Protein AF-A0A9X3N711-F1 (afdb_monomer_lite)

Structure (mmCIF, N/CA/C/O backbone):
data_AF-A0A9X3N711-F1
#
_entry.id   AF-A0A9X3N711-F1
#
loop_
_atom_site.group_PDB
_atom_site.id
_atom_site.type_symbol
_atom_site.label_atom_id
_atom_site.label_alt_id
_atom_site.label_comp_id
_atom_site.label_asym_id
_atom_site.label_entity_id
_atom_site.label_seq_id
_atom_site.pdbx_PDB_ins_code
_atom_site.Cartn_x
_atom_site.Cartn_y
_atom_site.Cartn_z
_atom_site.occupancy
_atom_site.B_iso_or_equiv
_atom_site.auth_seq_id
_atom_site.auth_comp_id
_atom_site.auth_asym_id
_atom_site.auth_atom_id
_atom_site.pdbx_PDB_model_num
ATOM 1 N N . MET A 1 1 ? -7.441 -12.686 6.947 1.00 92.38 1 MET A N 1
ATOM 2 C CA . MET A 1 1 ? -8.007 -13.243 5.695 1.00 92.38 1 MET A CA 1
ATOM 3 C C . MET A 1 1 ? -6.901 -13.615 4.708 1.00 92.38 1 MET A C 1
ATOM 5 O O . MET A 1 1 ? -5.794 -13.112 4.848 1.00 92.38 1 MET A O 1
ATOM 9 N N . ILE A 1 2 ? -7.185 -14.469 3.720 1.00 93.94 2 ILE A N 1
ATOM 10 C CA . ILE A 1 2 ? -6.231 -14.836 2.657 1.00 93.94 2 ILE A CA 1
ATOM 11 C C . ILE A 1 2 ? -6.663 -14.164 1.357 1.00 93.94 2 ILE A C 1
ATOM 13 O O . ILE A 1 2 ? -7.852 -14.169 1.038 1.00 93.94 2 ILE A O 1
ATOM 17 N N . VAL A 1 3 ? -5.712 -13.581 0.632 1.00 95.94 3 VAL A N 1
ATOM 18 C CA . VAL A 1 3 ? -5.940 -12.952 -0.675 1.00 95.94 3 VAL A CA 1
ATOM 19 C C . VAL A 1 3 ? -5.048 -13.633 -1.703 1.00 95.94 3 VAL A C 1
ATOM 21 O O . VAL A 1 3 ? -3.829 -13.669 -1.537 1.00 95.94 3 VAL A O 1
ATOM 24 N N . GLU A 1 4 ? -5.663 -14.171 -2.753 1.00 97.31 4 GLU A N 1
ATOM 25 C CA . GLU A 1 4 ? -4.949 -14.802 -3.861 1.00 97.31 4 GLU A CA 1
ATOM 26 C C . GLU A 1 4 ? -4.305 -13.722 -4.743 1.00 97.31 4 GLU A C 1
ATOM 28 O O . GLU A 1 4 ? -4.931 -12.717 -5.110 1.00 97.31 4 GLU A O 1
ATOM 33 N N . VAL A 1 5 ? -3.027 -13.916 -5.061 1.00 97.94 5 VAL A N 1
ATOM 34 C CA . VAL A 1 5 ? -2.238 -12.994 -5.876 1.00 97.94 5 VAL A CA 1
ATOM 35 C C . VAL A 1 5 ? -1.328 -13.735 -6.845 1.00 97.94 5 VAL A C 1
ATOM 37 O O . VAL A 1 5 ? -0.898 -14.858 -6.598 1.00 97.94 5 VAL A O 1
ATOM 40 N N . GLU A 1 6 ? -0.939 -13.048 -7.910 1.00 97.44 6 GLU A N 1
ATOM 41 C CA . GLU A 1 6 ? 0.163 -13.454 -8.778 1.00 97.44 6 GLU A CA 1
ATOM 42 C C . GLU A 1 6 ? 1.300 -12.437 -8.710 1.00 97.44 6 GLU A C 1
ATOM 44 O O . GLU A 1 6 ? 1.067 -11.229 -8.573 1.00 97.44 6 GLU A O 1
ATOM 49 N N . ARG A 1 7 ? 2.545 -12.916 -8.815 1.00 96.19 7 ARG A N 1
ATOM 50 C CA . ARG A 1 7 ? 3.700 -12.028 -8.981 1.00 96.19 7 ARG A CA 1
ATOM 51 C C . ARG A 1 7 ? 3.707 -11.468 -10.395 1.00 96.19 7 ARG A C 1
ATOM 53 O O . ARG A 1 7 ? 3.623 -12.223 -11.356 1.00 96.19 7 ARG A O 1
ATOM 60 N N . GLN A 1 8 ? 3.831 -10.154 -10.504 1.00 94.75 8 GLN A N 1
ATOM 61 C CA . GLN A 1 8 ? 3.842 -9.451 -11.780 1.00 94.75 8 GLN A CA 1
ATOM 62 C C . GLN A 1 8 ? 4.959 -8.414 -11.811 1.00 94.75 8 GLN A C 1
ATOM 64 O O . GLN A 1 8 ? 5.230 -7.752 -10.806 1.00 94.75 8 GLN A O 1
ATOM 69 N N . GLU A 1 9 ? 5.559 -8.263 -12.989 1.00 94.19 9 GLU A N 1
ATOM 70 C CA . GLU A 1 9 ? 6.510 -7.210 -13.338 1.00 94.19 9 GLU A CA 1
ATOM 71 C C . GLU A 1 9 ? 6.126 -6.680 -14.718 1.00 94.19 9 GLU A C 1
ATOM 73 O O . GLU A 1 9 ? 6.116 -7.429 -15.695 1.00 94.19 9 GLU A O 1
ATOM 78 N N . GLN A 1 10 ? 5.774 -5.399 -14.806 1.00 92.00 10 GLN A N 1
ATOM 79 C CA . GLN A 1 10 ? 5.306 -4.815 -16.059 1.00 92.00 10 GLN A CA 1
ATOM 80 C C . GLN A 1 10 ? 5.750 -3.367 -16.216 1.00 92.00 10 GLN A C 1
ATOM 82 O O . GLN A 1 10 ? 5.866 -2.619 -15.243 1.00 92.00 10 GLN A O 1
ATOM 87 N N . TYR A 1 11 ? 5.922 -2.966 -17.470 1.00 88.69 11 TYR A N 1
ATOM 88 C CA . TYR A 1 11 ? 5.987 -1.563 -17.838 1.00 88.69 11 TYR A CA 1
ATOM 89 C C . TYR A 1 11 ? 4.576 -1.003 -18.000 1.00 88.69 11 TYR A C 1
ATOM 91 O O . TYR A 1 11 ? 3.698 -1.622 -18.602 1.00 88.69 11 TYR A O 1
ATOM 99 N N . TRP A 1 12 ? 4.366 0.177 -17.438 1.00 80.88 12 TRP A N 1
ATOM 100 C CA . TRP A 1 12 ? 3.172 0.983 -17.583 1.00 80.88 12 TRP A CA 1
ATOM 101 C C . TRP A 1 12 ? 3.562 2.326 -18.195 1.00 80.88 12 TRP A C 1
ATOM 103 O O . TRP A 1 12 ? 4.536 2.949 -17.775 1.00 80.88 12 TRP A O 1
ATOM 113 N N . TYR A 1 13 ? 2.789 2.757 -19.185 1.00 81.19 13 TYR A N 1
ATOM 114 C CA . TYR A 1 13 ? 3.038 3.972 -19.952 1.00 81.19 13 TYR A CA 1
ATOM 115 C C . TYR A 1 13 ? 1.941 4.990 -19.620 1.00 81.19 13 TYR A C 1
ATOM 117 O O . TYR A 1 13 ? 0.844 4.881 -20.173 1.00 81.19 13 TYR A O 1
ATOM 125 N N . PRO A 1 14 ? 2.172 5.909 -18.663 1.00 75.94 14 PRO A N 1
ATOM 126 C CA . PRO A 1 14 ? 1.235 6.987 -18.375 1.00 75.94 14 PRO A CA 1
ATOM 127 C C . PRO A 1 14 ? 0.960 7.879 -19.591 1.00 75.94 14 PRO A C 1
ATOM 129 O O . PRO A 1 14 ? 1.769 7.986 -20.512 1.00 75.94 14 PRO A O 1
ATOM 132 N N . ASP A 1 15 ? -0.171 8.586 -19.543 1.00 78.94 15 ASP A N 1
ATOM 133 C CA . ASP A 1 15 ? -0.621 9.492 -20.611 1.00 78.94 15 ASP A CA 1
ATOM 134 C C . ASP A 1 15 ? 0.348 10.661 -20.877 1.00 78.94 15 ASP A C 1
ATOM 136 O O . ASP A 1 15 ? 0.295 11.287 -21.934 1.00 78.94 15 ASP A O 1
ATOM 140 N N . ASP A 1 16 ? 1.250 10.957 -19.936 1.00 79.50 16 ASP A N 1
ATOM 141 C CA . ASP A 1 16 ? 2.306 11.966 -20.081 1.00 79.50 16 ASP A CA 1
ATOM 142 C C . ASP A 1 16 ? 3.506 11.487 -20.923 1.00 79.50 16 ASP A C 1
ATOM 144 O O . ASP A 1 16 ? 4.455 12.246 -21.137 1.00 79.50 16 ASP A O 1
ATOM 148 N N . GLY A 1 17 ? 3.462 10.248 -21.424 1.00 74.69 17 GLY A N 1
ATOM 149 C CA . GLY A 1 17 ? 4.526 9.636 -22.218 1.00 74.69 17 GLY A CA 1
ATOM 150 C C . GLY A 1 17 ? 5.697 9.114 -21.386 1.00 74.69 17 GLY A C 1
ATOM 151 O O . GLY A 1 17 ? 6.728 8.752 -21.956 1.00 74.69 17 GLY A O 1
ATOM 152 N N . GLY A 1 18 ? 5.565 9.081 -20.057 1.00 76.94 18 GLY A N 1
ATOM 153 C CA . GLY A 1 18 ? 6.527 8.440 -19.175 1.00 76.94 18 GLY A CA 1
ATOM 154 C C . GLY A 1 18 ? 6.568 6.920 -19.346 1.00 76.94 18 GLY A C 1
ATOM 155 O O . GLY A 1 18 ? 5.697 6.299 -19.952 1.00 76.94 18 GLY A O 1
ATOM 156 N N . GLU A 1 19 ? 7.592 6.308 -18.762 1.00 81.94 19 GLU A N 1
ATOM 157 C CA . GLU A 1 19 ? 7.682 4.863 -18.586 1.00 81.94 19 GLU A CA 1
ATOM 158 C C . GLU A 1 19 ? 7.850 4.581 -17.098 1.00 81.94 19 GLU A C 1
ATOM 160 O O . GLU A 1 19 ? 8.670 5.197 -16.410 1.00 81.94 19 GLU A O 1
ATOM 165 N N . VAL A 1 20 ? 7.020 3.679 -16.592 1.00 87.62 20 VAL A N 1
ATOM 166 C CA . VAL A 1 20 ? 7.000 3.299 -15.190 1.00 87.62 20 VAL A CA 1
ATOM 167 C C . VAL A 1 20 ? 7.058 1.789 -15.112 1.00 87.62 20 VAL A C 1
ATOM 169 O O . VAL A 1 20 ? 6.179 1.093 -15.608 1.00 87.62 20 VAL A O 1
ATOM 172 N N . TRP A 1 21 ? 8.068 1.271 -14.435 1.00 93.81 21 TRP A N 1
ATOM 173 C CA . TRP A 1 21 ? 8.134 -0.135 -14.094 1.00 93.81 21 TRP A CA 1
ATOM 174 C C . TRP A 1 21 ? 7.430 -0.378 -12.757 1.00 93.81 21 TRP A C 1
ATOM 176 O O . TRP A 1 21 ? 7.683 0.308 -11.761 1.00 93.81 21 TRP A O 1
ATOM 186 N N . VAL A 1 22 ? 6.523 -1.350 -12.735 1.00 94.62 22 VAL A N 1
ATOM 187 C CA . VAL A 1 22 ? 5.759 -1.737 -11.548 1.00 94.62 22 VAL A CA 1
ATOM 188 C C . VAL A 1 22 ? 5.963 -3.220 -11.292 1.00 94.62 22 VAL A C 1
ATOM 190 O O . VAL A 1 22 ? 5.768 -4.033 -12.196 1.00 94.62 22 VAL A O 1
ATOM 193 N N . ALA A 1 23 ? 6.291 -3.571 -10.049 1.00 96.94 23 ALA A N 1
ATOM 194 C CA . ALA A 1 23 ? 6.514 -4.954 -9.646 1.00 96.94 23 ALA A CA 1
ATOM 195 C C . ALA A 1 23 ? 5.925 -5.282 -8.280 1.00 96.94 23 ALA A C 1
ATOM 197 O O . ALA A 1 23 ? 5.822 -4.423 -7.406 1.00 96.94 23 ALA A O 1
ATOM 198 N N . GLY A 1 24 ? 5.546 -6.539 -8.080 1.00 97.56 24 GLY A N 1
ATOM 199 C CA . GLY A 1 24 ? 5.005 -7.034 -6.819 1.00 97.56 24 GLY A CA 1
ATOM 200 C C . GLY A 1 24 ? 3.857 -7.988 -7.071 1.00 97.56 24 GLY A C 1
ATOM 201 O O . GLY A 1 24 ? 4.006 -8.936 -7.837 1.00 97.56 24 GLY A O 1
ATOM 202 N N . PHE A 1 25 ? 2.720 -7.735 -6.430 1.00 97.81 25 PHE A N 1
ATOM 203 C CA . PHE A 1 25 ? 1.567 -8.624 -6.461 1.00 97.81 25 PHE A CA 1
ATOM 204 C C . PHE A 1 25 ? 0.359 -7.992 -7.160 1.00 97.81 25 PHE A C 1
ATOM 206 O O . PHE A 1 25 ? 0.005 -6.833 -6.924 1.00 97.81 25 PHE A O 1
ATOM 213 N N . GLN A 1 26 ? -0.301 -8.774 -8.006 1.00 96.56 26 GLN A N 1
ATOM 214 C CA . GLN A 1 26 ? -1.585 -8.450 -8.618 1.00 96.56 26 GLN A CA 1
ATOM 215 C C . GLN A 1 26 ? -2.654 -9.368 -8.021 1.00 96.56 26 GLN A C 1
ATOM 217 O O . GLN A 1 26 ? -2.468 -10.579 -7.981 1.00 96.56 26 GLN A O 1
ATOM 222 N N . LEU A 1 27 ? -3.764 -8.793 -7.546 1.00 97.38 27 LEU A N 1
ATOM 223 C CA . LEU A 1 27 ? -4.877 -9.568 -6.992 1.00 97.38 27 LEU A CA 1
ATOM 224 C C . LEU A 1 27 ? -5.571 -10.348 -8.110 1.00 97.38 27 LEU A C 1
ATOM 226 O O . LEU A 1 27 ? -5.817 -9.787 -9.187 1.00 97.38 27 LEU A O 1
ATOM 230 N N . VAL A 1 28 ? -5.904 -11.605 -7.816 1.00 97.06 28 VAL A N 1
ATOM 231 C CA . VAL A 1 28 ? -6.631 -12.514 -8.708 1.00 97.06 28 VAL A CA 1
ATOM 232 C C . VAL A 1 28 ? -7.874 -13.084 -8.033 1.00 97.06 28 VAL A C 1
ATOM 234 O O . VAL A 1 28 ? -7.947 -13.167 -6.807 1.00 97.06 28 VAL A O 1
ATOM 237 N N . ASP A 1 29 ? -8.861 -13.473 -8.834 1.00 94.44 29 ASP A N 1
ATOM 238 C CA . ASP A 1 29 ? -9.973 -14.299 -8.366 1.00 94.44 29 ASP A CA 1
ATOM 239 C C . ASP A 1 29 ? -9.601 -15.795 -8.306 1.00 94.44 29 ASP A C 1
ATOM 241 O O . ASP A 1 29 ? -8.465 -16.199 -8.567 1.00 94.44 29 ASP A O 1
ATOM 245 N N . ALA A 1 30 ? -10.575 -16.634 -7.939 1.00 89.88 30 ALA A N 1
ATOM 246 C CA . ALA A 1 30 ? -10.391 -18.079 -7.798 1.00 89.88 30 ALA A CA 1
ATOM 247 C C . ALA A 1 30 ? -9.941 -18.769 -9.101 1.00 89.88 30 ALA A C 1
ATOM 249 O O . ALA A 1 30 ? -9.254 -19.794 -9.055 1.00 89.88 30 ALA A O 1
ATOM 250 N N . ASP A 1 31 ? -10.258 -18.192 -10.260 1.00 92.75 31 ASP A N 1
ATOM 251 C CA . ASP A 1 31 ? -9.874 -18.719 -11.569 1.00 92.75 31 ASP A CA 1
ATOM 252 C C . ASP A 1 31 ? -8.513 -18.178 -12.039 1.00 92.75 31 ASP A C 1
ATOM 254 O O . ASP A 1 31 ? -7.980 -18.642 -13.046 1.00 92.75 31 ASP A O 1
ATOM 258 N N . GLY A 1 32 ? -7.900 -17.265 -11.275 1.00 92.88 32 GLY A N 1
ATOM 259 C CA . GLY A 1 32 ? -6.601 -16.662 -11.587 1.00 92.88 32 GLY A CA 1
ATOM 260 C C . GLY A 1 32 ? -6.725 -15.405 -12.443 1.00 92.88 32 GLY A C 1
ATOM 261 O O . GLY A 1 32 ? -5.731 -14.874 -12.931 1.00 92.88 32 GLY A O 1
ATOM 262 N N . ARG A 1 33 ? -7.940 -14.894 -12.647 1.00 95.25 33 ARG A N 1
ATOM 263 C CA . ARG A 1 33 ? -8.151 -13.685 -13.439 1.00 95.25 33 ARG A CA 1
ATOM 264 C C . ARG A 1 33 ? -7.833 -12.454 -12.600 1.00 95.25 33 ARG A C 1
ATOM 266 O O . ARG A 1 33 ? -8.268 -12.340 -11.456 1.00 95.25 33 ARG A O 1
ATOM 273 N N . PHE A 1 34 ? -7.127 -11.491 -13.193 1.00 94.94 34 PHE A N 1
ATOM 274 C CA . PHE A 1 34 ? -6.807 -10.230 -12.527 1.00 94.94 34 PHE A CA 1
ATOM 275 C C . PHE A 1 34 ? -8.058 -9.443 -12.137 1.00 94.94 34 PHE A C 1
ATOM 277 O O . PHE A 1 34 ? -8.948 -9.208 -12.957 1.00 94.94 34 PHE A O 1
ATOM 284 N N . LEU A 1 35 ? -8.058 -8.975 -10.890 1.00 96.12 35 LEU A N 1
ATOM 285 C CA . LEU A 1 35 ? -9.068 -8.079 -10.349 1.00 96.12 35 LEU A CA 1
ATOM 286 C C . LEU A 1 35 ? -8.632 -6.621 -10.516 1.00 96.12 35 LEU A C 1
ATOM 288 O O . LEU A 1 35 ? -7.561 -6.205 -10.052 1.00 96.12 35 LEU A O 1
ATOM 292 N N . SER A 1 36 ? -9.479 -5.821 -11.159 1.00 94.06 36 SER A N 1
ATOM 293 C CA . SER A 1 36 ? -9.342 -4.367 -11.153 1.00 94.06 36 SER A CA 1
ATOM 294 C C . SER A 1 36 ? -9.776 -3.780 -9.805 1.00 94.06 36 SER A C 1
ATOM 296 O O . SER A 1 36 ? -10.432 -4.431 -8.993 1.00 94.06 36 SER A O 1
ATOM 298 N N . ARG A 1 37 ? -9.447 -2.504 -9.558 1.00 92.81 37 ARG A N 1
ATOM 299 C CA . ARG A 1 37 ? -9.826 -1.818 -8.308 1.00 92.81 37 ARG A CA 1
ATOM 300 C C . ARG A 1 37 ? -11.341 -1.768 -8.079 1.00 92.81 37 ARG A C 1
ATOM 302 O O . ARG A 1 37 ? -11.757 -1.755 -6.929 1.00 92.81 37 ARG A O 1
ATOM 309 N N . GLY A 1 38 ? -12.137 -1.723 -9.150 1.00 92.81 38 GLY A N 1
ATOM 310 C CA . GLY A 1 38 ? -13.602 -1.681 -9.075 1.00 92.81 38 GLY A CA 1
ATOM 311 C C . GLY A 1 38 ? -14.256 -3.044 -8.843 1.00 92.81 38 GLY A C 1
ATOM 312 O O . GLY A 1 38 ? -15.450 -3.100 -8.579 1.00 92.81 38 GLY A O 1
ATOM 313 N N . GLU A 1 39 ? -13.487 -4.129 -8.936 1.00 96.06 39 GLU A N 1
ATOM 314 C CA . GLU A 1 39 ? -13.960 -5.503 -8.730 1.00 96.06 39 GLU A CA 1
ATOM 315 C C . GLU A 1 39 ? -13.554 -6.064 -7.364 1.00 96.06 39 GLU A C 1
ATOM 317 O O . GLU A 1 39 ? -13.869 -7.210 -7.047 1.00 96.06 39 GLU A O 1
ATOM 322 N N . LEU A 1 40 ? -12.823 -5.285 -6.562 1.00 95.81 40 LEU A N 1
ATOM 323 C CA . LEU A 1 40 ? -12.405 -5.725 -5.240 1.00 95.81 40 LEU A CA 1
ATOM 324 C C . LEU A 1 40 ? -13.630 -5.902 -4.334 1.00 95.81 40 LEU A C 1
ATOM 326 O O . LEU A 1 40 ? -14.509 -5.037 -4.328 1.00 95.81 40 LEU A O 1
ATOM 330 N N . PRO A 1 41 ? -13.688 -6.993 -3.552 1.00 93.75 41 PRO A N 1
ATOM 331 C CA . PRO A 1 41 ? -14.766 -7.194 -2.600 1.00 93.75 41 PRO A CA 1
ATOM 332 C C . PRO A 1 41 ? -14.730 -6.129 -1.501 1.00 93.75 41 PRO A C 1
ATOM 334 O O . PRO A 1 41 ? -13.682 -5.555 -1.184 1.00 93.75 41 PRO A O 1
ATOM 337 N N . ASP A 1 42 ? -15.881 -5.926 -0.863 1.00 92.88 42 ASP A N 1
ATOM 338 C CA . ASP A 1 42 ? -15.993 -5.060 0.304 1.00 92.88 42 ASP A CA 1
ATOM 339 C C . ASP A 1 42 ? -14.959 -5.427 1.371 1.00 92.88 42 ASP A C 1
ATOM 341 O O . ASP A 1 42 ? -14.756 -6.590 1.719 1.00 92.88 42 ASP A O 1
ATOM 345 N N . GLY A 1 43 ? -14.324 -4.402 1.934 1.00 95.69 43 GLY A N 1
ATOM 346 C CA . GLY A 1 43 ? -13.274 -4.584 2.928 1.00 95.69 43 GLY A CA 1
ATOM 347 C C . GLY A 1 43 ? -11.872 -4.750 2.351 1.00 95.69 43 GLY A C 1
ATOM 348 O O . GLY A 1 43 ? -10.943 -4.843 3.147 1.00 95.69 43 GLY A O 1
ATOM 349 N N . LEU A 1 44 ? -11.704 -4.725 1.023 1.00 97.44 44 LEU A N 1
ATOM 350 C CA . LEU A 1 44 ? -10.413 -4.565 0.355 1.00 97.44 44 LEU A CA 1
ATOM 351 C C . LEU A 1 44 ? -10.372 -3.264 -0.448 1.00 97.44 44 LEU A C 1
ATOM 353 O O . LEU A 1 44 ? -11.327 -2.900 -1.132 1.00 97.44 44 LEU A O 1
ATOM 357 N N . LYS A 1 45 ? -9.237 -2.567 -0.403 1.00 97.88 45 LYS A N 1
ATOM 358 C CA . LYS A 1 45 ? -8.953 -1.426 -1.283 1.00 97.88 45 LYS A CA 1
ATOM 359 C C . LYS A 1 45 ? -7.492 -1.453 -1.714 1.00 97.88 45 LYS A C 1
ATOM 361 O O . LYS A 1 45 ? -6.617 -1.802 -0.931 1.00 97.88 45 LYS A O 1
ATOM 366 N N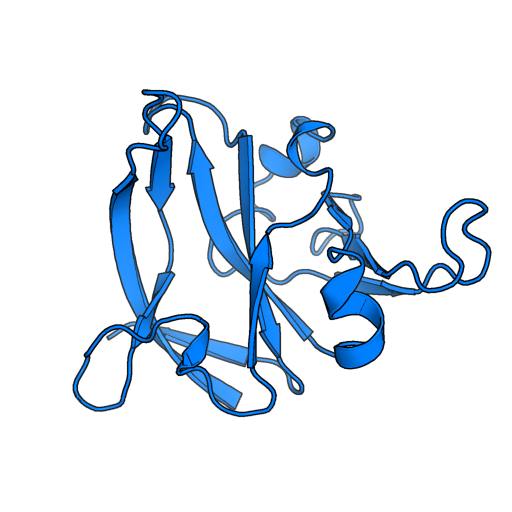 . VAL A 1 46 ? -7.214 -1.042 -2.948 1.00 97.75 46 VAL A N 1
ATOM 367 C CA . VAL A 1 46 ? -5.843 -0.878 -3.454 1.00 97.75 46 VAL A CA 1
ATOM 368 C C . VAL A 1 46 ? -5.621 0.573 -3.841 1.00 97.75 46 VAL A C 1
ATOM 370 O O . VAL A 1 46 ? -6.347 1.124 -4.672 1.00 97.75 46 VAL A O 1
ATOM 373 N N . THR A 1 47 ? -4.594 1.186 -3.263 1.00 97.94 47 THR A N 1
ATOM 374 C CA . THR A 1 47 ? -4.231 2.577 -3.544 1.00 97.94 47 THR A CA 1
ATOM 375 C C . THR A 1 47 ? -2.726 2.805 -3.401 1.00 97.94 47 THR A C 1
ATOM 377 O O . THR A 1 47 ? -1.985 1.890 -3.060 1.00 97.94 47 THR A O 1
ATOM 380 N N . HIS A 1 48 ? -2.251 4.000 -3.732 1.00 97.81 48 HIS A N 1
ATOM 381 C CA . HIS A 1 48 ? -0.862 4.408 -3.529 1.00 97.81 48 HIS A CA 1
ATOM 382 C C . HIS A 1 48 ? -0.654 4.959 -2.112 1.00 97.81 48 HIS A C 1
ATOM 384 O O . HIS A 1 48 ? -1.617 5.363 -1.464 1.00 97.81 48 HIS A O 1
ATOM 390 N N . VAL A 1 49 ? 0.595 5.011 -1.647 1.00 98.56 49 VAL A N 1
ATOM 391 C CA . VAL A 1 49 ? 0.943 5.766 -0.431 1.00 98.56 49 VAL A CA 1
ATOM 392 C C . VAL A 1 49 ? 1.229 7.218 -0.819 1.00 98.56 49 VAL A C 1
ATOM 394 O O . VAL A 1 49 ? 2.179 7.502 -1.555 1.00 98.56 49 VAL A O 1
ATOM 397 N N . ALA A 1 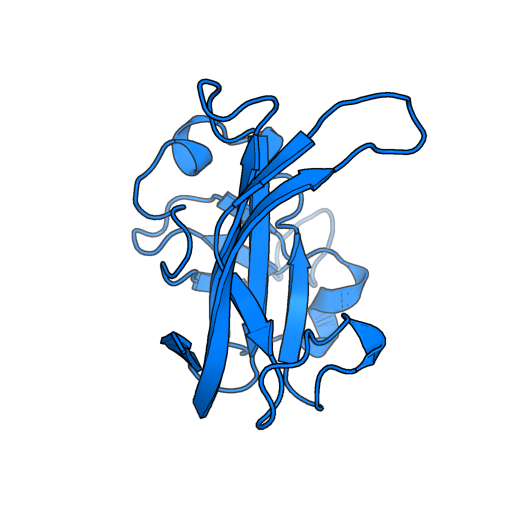50 ? 0.393 8.143 -0.349 1.00 98.19 50 ALA A N 1
ATOM 398 C CA . ALA A 1 50 ? 0.517 9.564 -0.643 1.00 98.19 50 ALA A CA 1
ATOM 399 C C . ALA A 1 50 ? 1.792 10.137 -0.008 1.00 98.19 50 ALA A C 1
ATOM 401 O O . ALA A 1 50 ? 2.111 9.865 1.150 1.00 98.19 50 ALA A O 1
ATOM 402 N N . GLY A 1 51 ? 2.533 10.935 -0.778 1.00 97.06 51 GLY A N 1
ATOM 403 C CA . GLY A 1 51 ? 3.761 11.585 -0.316 1.00 97.06 51 GLY A CA 1
ATOM 404 C C . GLY A 1 51 ? 4.991 10.676 -0.193 1.00 97.06 51 GLY A C 1
ATOM 405 O O . GLY A 1 51 ? 6.056 11.188 0.143 1.00 97.06 51 GLY A O 1
ATOM 406 N N . ALA A 1 52 ? 4.897 9.379 -0.517 1.00 97.94 52 ALA A N 1
ATOM 407 C CA . ALA A 1 52 ? 6.022 8.444 -0.386 1.00 97.94 52 ALA A CA 1
ATOM 408 C C . ALA A 1 52 ? 7.265 8.851 -1.187 1.00 97.94 52 ALA A C 1
ATOM 410 O O . ALA A 1 52 ? 8.387 8.677 -0.724 1.00 97.94 52 ALA A O 1
ATOM 411 N N . PHE A 1 53 ? 7.079 9.480 -2.350 1.00 96.38 53 PHE A N 1
ATOM 412 C CA . PHE A 1 53 ? 8.174 10.019 -3.162 1.00 96.38 53 PHE A CA 1
ATOM 413 C C . PHE A 1 53 ? 9.055 11.038 -2.407 1.00 96.38 53 PHE A C 1
ATOM 415 O O . PHE A 1 53 ? 10.234 11.181 -2.714 1.00 96.38 53 PHE A O 1
ATOM 422 N N . HIS A 1 54 ? 8.518 11.725 -1.392 1.00 97.06 54 HIS A N 1
ATOM 423 C CA . HIS A 1 54 ? 9.277 12.653 -0.544 1.00 97.06 54 HIS A CA 1
ATOM 424 C C . HIS A 1 54 ? 10.064 11.951 0.577 1.00 97.06 54 HIS A C 1
ATOM 426 O O . HIS A 1 54 ? 10.694 12.626 1.390 1.00 97.06 54 HIS A O 1
ATOM 432 N N . ARG A 1 55 ? 10.014 10.614 0.646 1.00 97.69 55 ARG A N 1
ATOM 433 C CA . ARG A 1 55 ? 10.678 9.767 1.648 1.00 97.69 55 ARG A CA 1
ATOM 434 C C . ARG A 1 55 ? 11.572 8.712 0.970 1.00 97.69 55 ARG A C 1
ATOM 436 O O . ARG A 1 55 ? 11.328 7.514 1.134 1.00 97.69 55 ARG A O 1
ATOM 443 N N . PRO A 1 56 ? 12.591 9.117 0.188 1.00 97.44 56 PRO A N 1
ATOM 444 C CA . PRO A 1 56 ? 13.414 8.180 -0.577 1.00 97.44 56 PRO A CA 1
ATOM 445 C C . PRO A 1 56 ? 14.156 7.164 0.306 1.00 97.44 56 PRO A C 1
ATOM 447 O O . PRO A 1 56 ? 14.314 6.018 -0.102 1.00 97.44 56 PRO A O 1
ATOM 450 N N . GLU A 1 57 ? 14.553 7.528 1.528 1.00 97.94 57 GLU A N 1
ATOM 451 C CA . GLU A 1 57 ? 15.205 6.610 2.470 1.00 97.94 57 GLU A CA 1
ATOM 452 C C . GLU A 1 57 ? 14.243 5.520 2.965 1.00 97.94 57 GLU A C 1
ATOM 454 O O . GLU A 1 57 ? 14.611 4.348 3.015 1.00 97.94 57 GLU A O 1
ATOM 459 N N . ALA A 1 58 ? 12.990 5.882 3.265 1.00 98.44 58 ALA A N 1
ATOM 460 C CA . ALA A 1 58 ? 11.956 4.914 3.632 1.00 98.44 58 ALA A CA 1
ATOM 461 C C . ALA A 1 58 ? 11.621 3.998 2.445 1.00 98.44 58 ALA A C 1
ATOM 463 O O . ALA A 1 58 ? 11.520 2.784 2.603 1.00 98.44 58 ALA A O 1
ATOM 464 N N . LEU A 1 59 ? 11.522 4.560 1.235 1.00 98.38 59 LEU A N 1
ATOM 465 C CA . LEU A 1 59 ? 11.317 3.790 0.007 1.00 98.38 59 LEU A CA 1
ATOM 466 C C . LEU A 1 59 ? 12.483 2.853 -0.319 1.00 98.38 59 LEU A C 1
ATOM 468 O O . LEU A 1 59 ? 12.251 1.821 -0.941 1.00 98.38 59 LEU A O 1
ATOM 472 N N . ALA A 1 60 ? 13.714 3.178 0.074 1.00 97.94 60 ALA A N 1
ATOM 473 C CA . ALA A 1 60 ? 14.879 2.321 -0.136 1.00 97.94 60 ALA A CA 1
ATOM 474 C C . ALA A 1 60 ? 14.948 1.135 0.843 1.00 97.94 60 ALA A C 1
ATOM 476 O O . ALA A 1 60 ? 15.655 0.169 0.568 1.00 97.94 60 ALA A O 1
ATOM 477 N N . SER A 1 61 ? 14.214 1.183 1.959 1.00 98.50 61 SER A N 1
ATOM 478 C CA . SER A 1 61 ? 14.197 0.119 2.969 1.00 98.50 61 SER A CA 1
ATOM 479 C C . SER A 1 61 ? 13.614 -1.187 2.426 1.00 98.50 61 SER A C 1
ATOM 481 O O . SER A 1 61 ? 12.617 -1.183 1.704 1.00 98.50 61 SER A O 1
ATOM 483 N N . ASP A 1 62 ? 14.160 -2.332 2.834 1.00 98.31 62 ASP A N 1
ATOM 484 C CA . ASP A 1 62 ? 13.569 -3.643 2.528 1.00 98.31 62 ASP A CA 1
ATOM 485 C C . ASP A 1 62 ? 12.176 -3.815 3.150 1.00 98.31 62 ASP A C 1
ATOM 487 O O . ASP A 1 62 ? 11.359 -4.567 2.628 1.00 98.31 62 ASP A O 1
ATOM 491 N N . LEU A 1 63 ? 11.850 -3.049 4.198 1.00 98.50 63 LEU A N 1
ATOM 492 C CA . LEU A 1 63 ? 10.506 -3.014 4.786 1.00 98.50 63 LEU A CA 1
ATOM 493 C C . LEU A 1 63 ? 9.459 -2.364 3.865 1.00 98.50 63 LEU A C 1
ATOM 495 O O . LEU A 1 63 ? 8.265 -2.489 4.121 1.00 98.50 63 LEU A O 1
ATOM 499 N N . ALA A 1 64 ? 9.890 -1.685 2.797 1.00 98.44 64 ALA A N 1
ATOM 500 C CA . ALA A 1 64 ? 9.020 -1.164 1.746 1.00 98.44 64 ALA A CA 1
ATOM 501 C C . ALA A 1 64 ? 8.893 -2.122 0.541 1.00 98.44 64 ALA A C 1
ATOM 503 O O . ALA A 1 64 ? 8.337 -1.735 -0.487 1.00 98.44 64 ALA A O 1
ATOM 504 N N . ALA A 1 65 ? 9.419 -3.351 0.624 1.00 98.19 65 ALA A N 1
ATOM 505 C CA . ALA A 1 65 ? 9.295 -4.340 -0.444 1.00 98.19 65 ALA A CA 1
ATOM 506 C C . ALA A 1 65 ? 7.862 -4.914 -0.536 1.00 98.19 65 ALA A C 1
ATOM 508 O O . ALA A 1 65 ? 7.167 -5.011 0.478 1.00 98.19 65 ALA A O 1
ATOM 509 N N . PRO A 1 66 ? 7.401 -5.342 -1.729 1.00 98.38 66 PRO A N 1
ATOM 510 C CA . PRO A 1 66 ? 6.111 -6.014 -1.880 1.00 98.38 66 PRO A CA 1
ATOM 511 C C . PRO A 1 66 ? 5.932 -7.200 -0.922 1.00 98.38 66 PRO A C 1
ATOM 513 O O . PRO A 1 66 ? 6.783 -8.085 -0.840 1.00 98.38 66 PRO A O 1
ATOM 516 N N . GLY A 1 67 ? 4.787 -7.241 -0.241 1.00 97.75 67 GLY A N 1
ATOM 517 C CA . GLY A 1 67 ? 4.422 -8.232 0.772 1.00 97.75 67 GLY A CA 1
ATOM 518 C C . GLY A 1 67 ? 4.741 -7.808 2.207 1.00 97.75 67 GLY A C 1
ATOM 519 O O . GLY A 1 67 ? 4.209 -8.411 3.137 1.00 97.75 67 GLY A O 1
ATOM 520 N N . CYS A 1 68 ? 5.556 -6.770 2.414 1.00 98.19 68 CYS A N 1
ATOM 521 C CA . CYS A 1 68 ? 5.856 -6.266 3.751 1.00 98.19 68 CYS A CA 1
ATOM 522 C C . CYS A 1 68 ? 4.653 -5.541 4.368 1.00 98.19 68 CYS A C 1
ATOM 524 O O . CYS A 1 68 ? 3.943 -4.792 3.693 1.00 98.19 68 CYS A O 1
ATOM 526 N N . ALA A 1 69 ? 4.438 -5.758 5.666 1.00 98.00 69 ALA A N 1
ATOM 527 C CA . ALA A 1 69 ? 3.381 -5.101 6.424 1.00 98.00 69 ALA A CA 1
ATOM 528 C C . ALA A 1 69 ? 3.657 -3.599 6.599 1.00 98.00 69 ALA A C 1
ATOM 530 O O . ALA A 1 69 ? 4.805 -3.174 6.748 1.00 98.00 69 ALA A O 1
ATOM 531 N N . LEU A 1 70 ? 2.581 -2.817 6.626 1.00 98.50 70 LEU A N 1
ATOM 532 C CA . LEU A 1 70 ? 2.587 -1.386 6.912 1.00 98.50 70 LEU A CA 1
ATOM 533 C C . LEU A 1 70 ? 1.719 -1.114 8.141 1.00 98.50 70 LEU A C 1
ATOM 535 O O . LEU A 1 70 ? 0.696 -1.770 8.352 1.00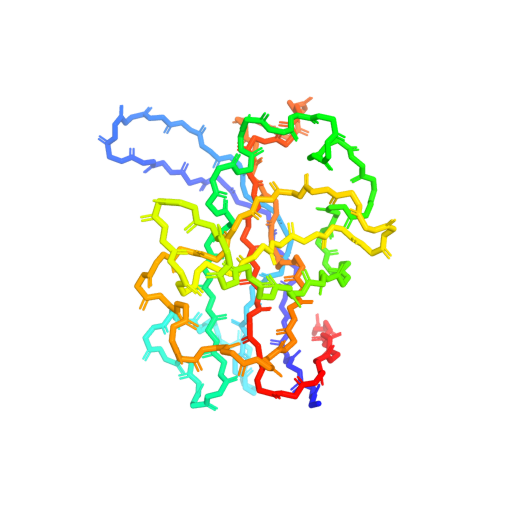 98.50 70 LEU A O 1
ATOM 539 N N . THR A 1 71 ? 2.098 -0.110 8.923 1.00 98.12 71 THR A N 1
ATOM 540 C CA . THR A 1 71 ? 1.313 0.345 10.073 1.00 98.12 71 THR A CA 1
ATOM 541 C C . THR A 1 71 ? 0.505 1.573 9.682 1.00 98.12 71 THR A C 1
ATOM 543 O O . THR A 1 71 ? 1.045 2.511 9.099 1.00 98.12 71 THR A O 1
ATOM 546 N N . LEU A 1 72 ? -0.788 1.577 10.014 1.00 98.12 72 LEU A N 1
ATOM 547 C CA . LEU A 1 72 ? -1.647 2.752 9.882 1.00 98.12 72 LEU A CA 1
ATOM 548 C C . LEU A 1 72 ? -1.815 3.421 11.244 1.00 98.12 72 LEU A C 1
ATOM 550 O O . LEU A 1 72 ? -2.168 2.759 12.222 1.00 98.12 72 LEU A O 1
ATOM 554 N N . ARG A 1 73 ? -1.599 4.734 11.308 1.00 96.62 73 ARG A N 1
ATOM 555 C CA . ARG A 1 73 ? -1.694 5.504 12.553 1.00 96.62 73 ARG A CA 1
ATOM 556 C C . ARG A 1 73 ? -2.476 6.791 12.334 1.00 96.62 73 ARG A C 1
ATOM 558 O O . ARG A 1 73 ? -2.132 7.590 11.473 1.00 96.62 73 ARG A O 1
ATOM 565 N N . ALA A 1 74 ? -3.525 6.994 13.126 1.00 96.25 74 ALA A N 1
ATOM 566 C CA . ALA A 1 74 ? -4.308 8.223 13.080 1.00 96.25 74 ALA A CA 1
ATOM 567 C C . ALA A 1 74 ? -3.534 9.412 13.652 1.00 96.25 74 ALA A C 1
ATOM 569 O O . ALA A 1 74 ? -2.868 9.291 14.682 1.00 96.25 74 ALA A O 1
ATOM 570 N N . GLU A 1 75 ? -3.675 10.565 13.003 1.00 95.88 75 GLU A N 1
ATOM 571 C CA . GLU A 1 75 ? -3.090 11.836 13.427 1.00 95.88 75 GLU A CA 1
ATOM 572 C C . GLU A 1 75 ? -4.185 12.899 13.628 1.00 95.88 75 GLU A C 1
ATOM 574 O O . GLU A 1 75 ? -4.291 13.840 12.842 1.00 95.88 75 GLU A O 1
ATOM 579 N N . PRO A 1 76 ? -5.009 12.786 14.690 1.00 94.94 76 PRO A N 1
ATOM 580 C CA . PRO A 1 76 ? -6.107 13.727 14.944 1.00 94.94 76 PRO A CA 1
ATOM 581 C C . PRO A 1 76 ? -5.645 15.172 15.181 1.00 94.94 76 PRO A C 1
ATOM 583 O O . PRO A 1 76 ? -6.426 16.107 15.024 1.00 94.94 76 PRO A O 1
ATOM 586 N N . GLU A 1 77 ? -4.378 15.360 15.551 1.00 95.31 77 GLU A N 1
ATOM 587 C CA . GLU A 1 77 ? -3.755 16.669 15.771 1.00 95.31 77 GLU A CA 1
ATOM 588 C C . GLU A 1 77 ? -3.073 17.229 14.510 1.00 95.31 77 GLU A C 1
ATOM 590 O O . GLU A 1 77 ? -2.453 18.293 14.567 1.00 95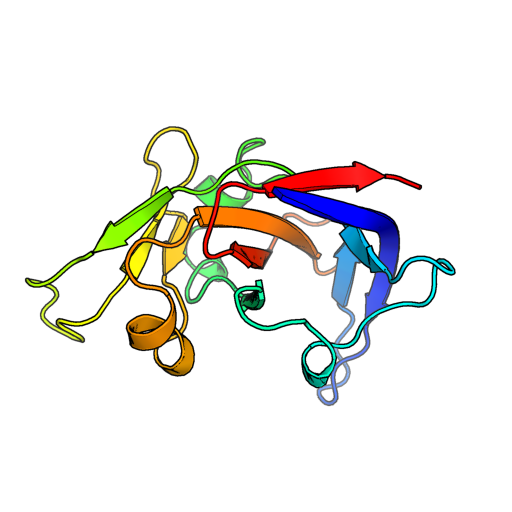.31 77 GLU A O 1
ATOM 595 N N . ASN A 1 78 ? -3.159 16.538 13.366 1.00 92.12 78 ASN A N 1
ATOM 596 C CA . ASN A 1 78 ? -2.539 17.000 12.131 1.00 92.12 78 ASN A CA 1
ATOM 597 C C . ASN A 1 78 ? -3.180 18.333 11.682 1.00 92.12 78 ASN A C 1
ATOM 599 O O . ASN A 1 78 ? -4.388 18.388 11.434 1.00 92.12 78 ASN A O 1
ATOM 603 N N . PRO A 1 79 ? -2.392 19.420 11.545 1.00 91.44 79 PRO A N 1
ATOM 604 C CA . PRO A 1 79 ? -2.924 20.760 11.294 1.00 91.44 79 PRO A CA 1
ATOM 605 C C . PRO A 1 79 ? -3.512 20.933 9.887 1.00 91.44 79 PRO A C 1
ATOM 607 O O . PRO A 1 79 ? -4.205 21.918 9.632 1.00 91.44 79 PRO A O 1
ATOM 610 N N . HIS A 1 80 ? -3.224 20.013 8.963 1.00 91.50 80 HIS A N 1
ATOM 611 C CA . HIS A 1 80 ? -3.719 20.058 7.588 1.00 91.50 80 HIS A CA 1
ATOM 612 C C . HIS A 1 80 ? -4.996 19.236 7.404 1.00 91.50 80 HIS A C 1
ATOM 614 O O . HIS A 1 80 ? -5.890 19.645 6.660 1.00 91.50 80 HIS A O 1
ATOM 620 N N . ASP A 1 81 ? -5.074 18.081 8.064 1.00 93.19 81 ASP A N 1
ATOM 621 C CA . ASP A 1 81 ? -6.208 17.168 7.973 1.00 93.19 81 ASP A CA 1
ATOM 622 C C . ASP A 1 81 ? -6.327 16.321 9.253 1.00 93.19 81 ASP A C 1
ATOM 624 O O . ASP A 1 81 ? -5.602 15.338 9.390 1.00 93.19 81 ASP A O 1
ATOM 628 N N . PRO A 1 82 ? -7.269 16.632 10.163 1.00 93.75 82 PRO A N 1
ATOM 629 C CA . PRO A 1 82 ? -7.494 15.854 11.385 1.00 93.75 82 PRO A CA 1
ATOM 630 C C . PRO A 1 82 ? -7.921 14.402 11.142 1.00 93.75 82 PRO A C 1
ATOM 632 O O . PRO A 1 82 ? -7.956 13.604 12.076 1.00 93.75 82 PRO A O 1
ATOM 635 N N . SER A 1 83 ? -8.306 14.045 9.913 1.00 94.56 83 SER A N 1
ATOM 636 C CA . SER A 1 83 ? -8.601 12.655 9.570 1.00 94.56 83 SER A CA 1
ATOM 637 C C . SER A 1 83 ? -7.353 11.864 9.178 1.00 94.56 83 SER A C 1
ATOM 639 O O . SER A 1 83 ? -7.439 10.643 9.116 1.00 94.56 83 SER A O 1
ATOM 641 N N . ALA A 1 84 ? -6.206 12.518 8.944 1.00 97.06 84 ALA A N 1
ATOM 642 C CA . ALA A 1 84 ? -5.015 11.908 8.362 1.00 97.06 84 ALA A CA 1
ATOM 643 C C . ALA A 1 84 ? -4.630 10.570 9.016 1.00 97.06 84 ALA A C 1
ATOM 645 O O . ALA A 1 84 ? -4.526 10.439 10.238 1.00 97.06 84 ALA A O 1
ATOM 646 N N . LEU A 1 85 ? -4.371 9.581 8.160 1.00 98.19 85 LEU A N 1
ATOM 647 C CA . LEU A 1 85 ? -3.806 8.292 8.537 1.00 98.19 85 LEU A CA 1
ATOM 648 C C . LEU A 1 85 ? -2.384 8.213 7.982 1.00 98.19 85 LEU A C 1
ATOM 650 O O . LEU A 1 85 ? -2.192 8.074 6.769 1.00 98.19 85 LEU A O 1
ATOM 654 N N . ALA A 1 86 ? -1.399 8.319 8.869 1.00 98.25 86 ALA A N 1
ATOM 655 C CA . ALA A 1 86 ? -0.005 8.061 8.549 1.00 98.25 86 ALA A CA 1
ATOM 656 C C . ALA A 1 86 ? 0.186 6.583 8.189 1.00 98.25 86 ALA A C 1
ATOM 658 O O . ALA A 1 86 ? -0.449 5.697 8.767 1.00 98.25 86 ALA A O 1
ATOM 659 N N . VAL A 1 87 ? 1.061 6.345 7.218 1.00 98.75 87 VAL A N 1
ATOM 660 C CA . VAL A 1 87 ? 1.521 5.028 6.788 1.00 98.75 87 VAL A CA 1
ATOM 661 C C . VAL A 1 87 ? 2.989 4.931 7.169 1.00 98.75 87 VAL A C 1
ATOM 663 O O . VAL A 1 87 ? 3.830 5.632 6.600 1.00 98.75 87 VAL A O 1
ATOM 666 N N . ASP A 1 88 ? 3.284 4.047 8.110 1.00 98.69 88 ASP A N 1
ATOM 667 C CA . ASP A 1 88 ? 4.627 3.799 8.617 1.00 98.69 88 ASP A CA 1
ATOM 668 C C . ASP A 1 88 ? 5.099 2.405 8.162 1.00 98.69 88 ASP A C 1
ATOM 670 O O . ASP A 1 88 ? 4.301 1.473 7.995 1.00 98.69 88 ASP A O 1
ATOM 674 N N . LEU A 1 89 ? 6.407 2.245 7.965 1.00 98.75 89 LEU A N 1
ATOM 675 C CA . LEU A 1 89 ? 7.032 0.931 7.816 1.00 98.75 89 LEU A CA 1
ATOM 676 C C . LEU A 1 89 ? 6.887 0.123 9.115 1.00 98.75 89 LEU A C 1
ATOM 678 O O . LEU A 1 89 ? 6.535 0.653 10.170 1.00 98.75 89 LEU A O 1
ATOM 682 N N . ALA A 1 90 ? 7.186 -1.176 9.056 1.00 97.38 90 ALA A N 1
ATOM 683 C CA . ALA A 1 90 ? 7.065 -2.065 10.213 1.00 97.38 90 ALA A CA 1
ATOM 684 C C . ALA A 1 90 ? 7.935 -1.652 11.422 1.00 97.38 90 ALA A C 1
ATOM 686 O O . ALA A 1 90 ? 7.629 -2.033 12.548 1.00 97.38 90 ALA A O 1
ATOM 687 N N . ASP A 1 91 ? 8.995 -0.868 11.208 1.00 97.69 91 ASP A N 1
ATOM 688 C CA . ASP A 1 91 ? 9.860 -0.323 12.262 1.00 97.69 91 ASP A CA 1
ATOM 689 C C . ASP A 1 91 ? 9.417 1.063 12.778 1.00 97.69 91 ASP A C 1
ATOM 691 O O . ASP A 1 91 ? 10.095 1.656 13.616 1.00 97.69 91 ASP A O 1
ATOM 695 N N . GLY A 1 92 ? 8.283 1.582 12.296 1.00 97.94 92 GLY A N 1
ATOM 696 C CA . GLY A 1 92 ? 7.765 2.907 12.637 1.00 97.94 92 GLY A CA 1
ATOM 697 C C . GLY A 1 92 ? 8.329 4.048 11.785 1.00 97.94 92 GLY A C 1
ATOM 698 O O . GLY A 1 92 ? 7.958 5.200 12.008 1.00 97.94 92 GLY A O 1
ATOM 699 N N . THR A 1 93 ? 9.195 3.772 10.803 1.00 98.50 93 THR A N 1
ATOM 700 C CA . THR A 1 93 ? 9.707 4.803 9.890 1.00 98.50 93 THR A CA 1
ATOM 701 C C . THR A 1 93 ? 8.570 5.373 9.027 1.00 98.50 93 THR A C 1
ATOM 703 O O . THR A 1 93 ? 7.915 4.602 8.322 1.00 98.50 93 THR A O 1
ATOM 706 N N . PRO A 1 94 ? 8.351 6.704 8.994 1.00 98.38 94 PRO A N 1
ATOM 707 C CA . PRO A 1 94 ? 7.283 7.296 8.190 1.00 98.38 94 PRO A CA 1
ATOM 708 C C . PRO A 1 94 ? 7.493 7.099 6.688 1.00 98.38 94 PRO A C 1
ATOM 710 O O . PRO A 1 94 ? 8.465 7.601 6.115 1.00 98.38 94 PRO A O 1
ATOM 713 N N . LEU A 1 95 ? 6.547 6.423 6.036 1.00 98.69 95 LEU A N 1
ATOM 714 C CA . LEU A 1 95 ? 6.552 6.208 4.589 1.00 98.69 95 LEU A CA 1
ATOM 715 C C . LEU A 1 95 ? 5.680 7.237 3.863 1.00 98.69 95 LEU A C 1
ATOM 717 O O . LEU A 1 95 ? 6.047 7.693 2.786 1.00 98.69 95 LEU A O 1
ATOM 721 N N . GLY A 1 96 ? 4.546 7.630 4.439 1.00 98.38 96 GLY A N 1
ATOM 722 C CA . GLY A 1 96 ? 3.637 8.610 3.847 1.00 98.38 96 GLY A CA 1
ATOM 723 C C . GLY A 1 96 ? 2.265 8.581 4.505 1.00 98.38 96 GLY A C 1
ATOM 724 O O . GLY A 1 96 ? 2.172 8.429 5.718 1.00 98.38 96 GLY A O 1
ATOM 725 N N . TYR A 1 97 ? 1.205 8.730 3.712 1.00 98.50 97 TYR A N 1
ATOM 726 C CA . TYR A 1 97 ? -0.175 8.766 4.202 1.00 98.50 97 TYR A CA 1
ATOM 727 C C . TYR A 1 97 ? -1.121 7.951 3.322 1.00 98.50 97 TYR A C 1
ATOM 729 O O . TYR A 1 97 ? -0.870 7.726 2.133 1.00 98.50 97 TYR A O 1
ATOM 737 N N . VAL A 1 98 ? -2.250 7.544 3.895 1.00 98.50 98 VAL A N 1
ATOM 738 C CA . VAL A 1 98 ? -3.412 7.111 3.115 1.00 98.50 98 VAL A CA 1
ATOM 739 C C . VAL A 1 98 ? -3.939 8.327 2.336 1.00 98.50 98 VAL A C 1
ATOM 741 O O . VAL A 1 98 ? -4.078 9.398 2.932 1.00 98.50 98 VAL A O 1
ATOM 744 N N . PRO A 1 99 ? -4.230 8.217 1.023 1.00 97.88 99 PRO A N 1
ATOM 745 C CA . PRO A 1 99 ? -4.844 9.318 0.289 1.00 97.88 99 PRO A CA 1
ATOM 746 C C . PRO A 1 99 ? -6.200 9.693 0.897 1.00 97.88 99 PRO A C 1
ATOM 748 O O . PRO A 1 99 ? -6.979 8.817 1.283 1.00 97.88 99 PRO A O 1
ATOM 751 N N . ARG A 1 100 ? -6.467 10.999 0.983 1.00 95.38 100 ARG A N 1
ATOM 752 C CA . ARG A 1 100 ? -7.567 11.582 1.766 1.00 95.38 100 ARG A CA 1
ATOM 753 C C . ARG A 1 100 ? -8.937 10.980 1.453 1.00 95.38 100 ARG A C 1
ATOM 755 O O . ARG A 1 100 ? -9.757 10.809 2.350 1.00 95.38 100 ARG A O 1
ATOM 762 N N . GLU A 1 101 ? -9.182 10.647 0.194 1.00 94.56 101 GLU A N 1
ATOM 763 C CA . GLU A 1 101 ? -10.428 10.057 -0.287 1.00 94.56 101 GLU A CA 1
ATOM 764 C C . GLU A 1 101 ? -10.711 8.653 0.274 1.00 94.56 101 GLU A C 1
ATOM 766 O O . GLU A 1 101 ? -11.856 8.210 0.240 1.00 94.56 101 GLU A O 1
ATOM 771 N N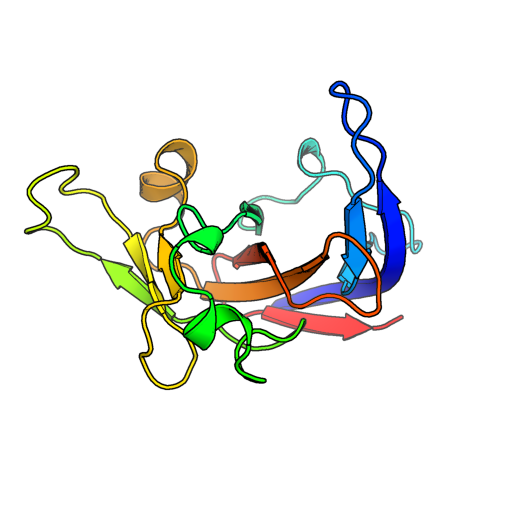 . PHE A 1 102 ? -9.701 7.960 0.812 1.00 95.94 102 PHE A N 1
ATOM 772 C CA . PHE A 1 102 ? -9.852 6.636 1.425 1.00 95.94 102 PHE A CA 1
ATOM 773 C C . PHE A 1 102 ? -9.853 6.670 2.951 1.00 95.94 102 PHE A C 1
ATOM 775 O O . PHE A 1 102 ? -10.302 5.714 3.575 1.00 95.94 102 PHE A O 1
ATOM 782 N N . THR A 1 103 ? -9.348 7.743 3.553 1.00 94.50 103 THR A N 1
ATOM 783 C CA . THR A 1 103 ? -9.029 7.835 4.979 1.00 94.50 103 THR A CA 1
ATOM 784 C C . THR A 1 103 ? -10.177 7.420 5.900 1.00 94.50 103 THR A C 1
ATOM 786 O O . THR A 1 103 ? -9.994 6.555 6.754 1.00 94.50 103 THR A O 1
ATOM 789 N N . LEU A 1 104 ? -11.372 7.989 5.709 1.00 91.06 104 LEU A N 1
ATOM 790 C CA . LEU A 1 104 ? -12.528 7.717 6.574 1.00 91.06 104 LEU A CA 1
ATOM 791 C C . LEU A 1 104 ? -13.036 6.274 6.457 1.00 91.06 104 LEU A C 1
ATOM 793 O O . LEU A 1 104 ? -13.557 5.730 7.428 1.00 91.06 104 LEU A O 1
ATOM 797 N N . ASP A 1 105 ? -12.850 5.642 5.298 1.00 93.62 105 ASP A N 1
ATOM 798 C CA . ASP A 1 105 ? -13.319 4.278 5.051 1.00 93.62 105 ASP A CA 1
ATOM 799 C C . ASP A 1 105 ? -12.445 3.221 5.737 1.00 93.62 105 ASP A C 1
ATOM 801 O O . ASP A 1 105 ? -12.898 2.092 5.939 1.00 93.62 105 ASP A O 1
ATOM 805 N N . VAL A 1 106 ? -11.184 3.559 6.032 1.00 96.75 106 VAL A N 1
ATOM 806 C CA . VAL A 1 106 ? -10.139 2.580 6.376 1.00 96.75 106 VAL A CA 1
ATOM 807 C C . VAL A 1 106 ? -9.527 2.778 7.761 1.00 96.75 106 VAL A C 1
ATOM 809 O O . VAL A 1 106 ? -8.502 2.180 8.086 1.00 96.75 106 VAL A O 1
ATOM 812 N N . VAL A 1 107 ? -10.156 3.586 8.615 1.00 94.81 107 VAL A N 1
ATOM 813 C CA . VAL A 1 107 ? -9.748 3.700 10.021 1.00 94.81 107 VAL A CA 1
ATOM 814 C C . VAL A 1 107 ? -9.814 2.321 10.689 1.00 94.81 107 VAL A C 1
ATOM 816 O O . VAL A 1 107 ? -10.833 1.635 10.631 1.00 94.81 107 VAL A O 1
ATOM 819 N N . GLY A 1 108 ? -8.711 1.910 11.320 1.00 94.94 108 GLY A N 1
ATOM 820 C CA . GLY A 1 108 ? -8.585 0.605 11.979 1.00 94.94 108 GLY A CA 1
ATOM 821 C C . GLY A 1 108 ? -8.325 -0.579 11.040 1.00 94.94 108 GLY A C 1
ATOM 822 O O . GLY A 1 108 ? -8.294 -1.714 11.506 1.00 94.94 108 GLY A O 1
ATOM 823 N N . TRP A 1 109 ? -8.138 -0.342 9.739 1.00 97.81 109 TRP A N 1
ATOM 824 C CA . TRP A 1 109 ? -7.786 -1.390 8.779 1.00 97.81 109 TRP A CA 1
ATOM 825 C C . TRP A 1 109 ? -6.295 -1.747 8.864 1.00 97.81 109 TRP A C 1
ATOM 827 O O . TRP A 1 109 ? -5.478 -1.017 9.423 1.00 97.81 109 TRP A O 1
ATOM 837 N N . SER A 1 110 ? -5.938 -2.888 8.284 1.00 97.75 110 SER A N 1
ATOM 838 C CA . SER A 1 110 ? -4.562 -3.348 8.087 1.00 97.75 110 SER A CA 1
ATOM 839 C C . SER A 1 110 ? -4.047 -2.971 6.698 1.00 97.75 110 SER A C 1
ATOM 841 O O . SER A 1 110 ? -4.833 -2.849 5.751 1.00 97.75 110 SER A O 1
ATOM 843 N N . ALA A 1 111 ? -2.726 -2.840 6.561 1.00 98.31 111 ALA A N 1
ATOM 844 C CA . ALA A 1 111 ? -2.073 -2.490 5.306 1.00 98.31 111 ALA A CA 1
ATOM 845 C C . ALA A 1 111 ? -0.818 -3.335 5.040 1.00 98.31 111 ALA A C 1
ATOM 847 O O . ALA A 1 111 ? -0.111 -3.742 5.961 1.00 98.31 111 ALA A O 1
ATOM 848 N N . LEU A 1 112 ? -0.516 -3.561 3.763 1.00 98.44 112 LEU A N 1
ATOM 849 C CA . LEU A 1 112 ? 0.766 -4.103 3.304 1.00 98.44 112 LEU A CA 1
ATOM 850 C C . LEU A 1 112 ? 1.167 -3.474 1.972 1.00 98.44 112 LEU A C 1
ATOM 852 O O . LEU A 1 112 ? 0.310 -3.006 1.216 1.00 98.44 112 LEU A O 1
ATOM 856 N N . VAL A 1 113 ? 2.461 -3.478 1.661 1.00 98.62 113 VAL A N 1
ATOM 857 C CA . VAL A 1 113 ? 2.963 -3.077 0.346 1.00 98.62 113 VAL A CA 1
ATOM 858 C C . VAL A 1 113 ? 2.513 -4.111 -0.677 1.00 98.62 113 VAL A C 1
ATOM 860 O O . VAL A 1 113 ? 2.860 -5.284 -0.587 1.00 98.62 113 VAL A O 1
ATOM 863 N N . LEU A 1 114 ? 1.757 -3.685 -1.681 1.00 98.25 114 LEU A N 1
ATOM 864 C CA . LEU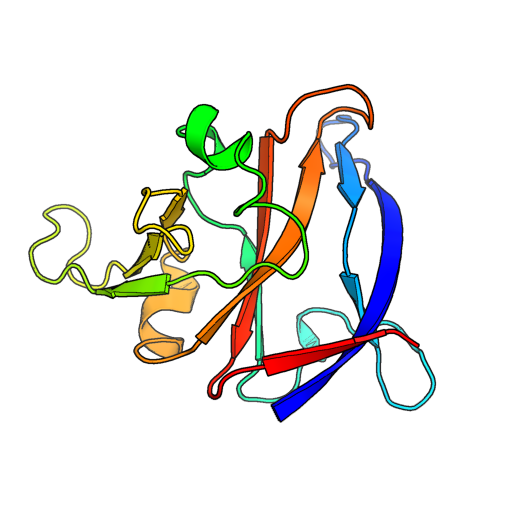 A 1 114 ? 1.290 -4.566 -2.743 1.00 98.25 114 LEU A CA 1
ATOM 865 C C . LEU A 1 114 ? 2.264 -4.581 -3.923 1.00 98.25 114 LEU A C 1
ATOM 867 O O . LEU A 1 114 ? 2.620 -5.647 -4.423 1.00 98.25 114 LEU A O 1
ATOM 871 N N . ARG A 1 115 ? 2.688 -3.398 -4.377 1.00 97.88 115 ARG A N 1
ATOM 872 C CA . ARG A 1 115 ? 3.624 -3.232 -5.499 1.00 97.88 115 ARG A CA 1
ATOM 873 C C . ARG A 1 115 ? 4.552 -2.059 -5.261 1.00 97.88 115 ARG A C 1
ATOM 875 O O . ARG A 1 115 ? 4.140 -1.060 -4.678 1.00 97.88 115 ARG A O 1
ATOM 882 N N . GLU A 1 116 ? 5.754 -2.152 -5.792 1.00 97.94 116 GLU A N 1
ATOM 883 C CA . GLU A 1 116 ? 6.692 -1.048 -5.920 1.00 97.94 116 GLU A CA 1
ATOM 884 C C . GLU A 1 116 ? 6.613 -0.417 -7.310 1.00 97.94 116 GLU A C 1
ATOM 886 O O . GLU A 1 116 ? 6.228 -1.061 -8.289 1.00 97.94 116 GLU A O 1
ATOM 891 N N . ARG A 1 117 ? 6.975 0.862 -7.372 1.00 96.00 117 ARG A N 1
ATOM 892 C CA . ARG A 1 117 ? 7.069 1.656 -8.590 1.00 96.00 117 ARG A CA 1
ATOM 893 C C . ARG A 1 117 ? 8.492 2.181 -8.739 1.00 96.00 117 ARG A C 1
ATOM 895 O O . ARG A 1 117 ? 9.082 2.647 -7.762 1.00 96.00 117 ARG A O 1
ATOM 902 N N . ARG A 1 118 ? 9.035 2.082 -9.948 1.00 95.06 118 ARG A N 1
ATOM 903 C CA . ARG A 1 118 ? 10.353 2.594 -10.336 1.00 95.06 118 ARG A CA 1
ATOM 904 C C . ARG A 1 118 ? 10.267 3.182 -11.741 1.00 95.06 118 ARG A C 1
ATOM 906 O O . ARG A 1 118 ? 9.386 2.814 -12.514 1.00 95.06 118 ARG A O 1
ATOM 913 N N . ARG A 1 119 ? 11.232 4.020 -12.115 1.00 91.56 119 ARG A N 1
ATOM 914 C CA . ARG A 1 119 ? 11.404 4.445 -13.518 1.00 91.56 119 ARG A CA 1
ATOM 915 C C . ARG A 1 119 ? 11.857 3.285 -14.407 1.00 91.56 119 ARG A C 1
ATOM 917 O O . ARG A 1 119 ? 11.342 3.096 -15.498 1.00 91.56 119 ARG A O 1
ATOM 924 N N . SER A 1 120 ? 12.775 2.465 -13.904 1.00 90.94 120 SER A N 1
ATOM 925 C CA . SER A 1 120 ? 13.208 1.210 -14.517 1.00 90.94 120 SER A CA 1
ATOM 926 C C . SER A 1 120 ? 13.555 0.181 -13.430 1.00 90.94 120 SER A C 1
ATOM 928 O O . SER A 1 120 ? 13.742 0.565 -12.271 1.00 90.94 120 SER A O 1
ATOM 930 N N . PRO A 1 121 ? 13.724 -1.114 -13.764 1.00 91.44 121 PRO A N 1
ATOM 931 C CA . PRO A 1 121 ? 14.112 -2.137 -12.786 1.00 91.44 121 PRO A CA 1
ATOM 932 C C . PRO A 1 121 ? 15.415 -1.831 -12.024 1.00 91.44 121 PRO A C 1
ATOM 934 O O . PRO A 1 121 ? 15.635 -2.355 -10.934 1.00 91.44 121 PRO A O 1
ATOM 937 N N . ARG A 1 122 ? 16.300 -1.000 -12.596 1.00 91.81 122 ARG A N 1
ATOM 938 C CA . ARG A 1 122 ? 17.597 -0.634 -12.001 1.00 91.81 122 ARG A CA 1
ATOM 939 C C . ARG A 1 122 ? 17.543 0.628 -11.145 1.00 91.81 122 ARG A C 1
ATOM 941 O O . ARG A 1 122 ? 18.485 0.878 -10.399 1.00 91.81 122 ARG A O 1
ATOM 948 N N . ASP A 1 123 ? 16.479 1.414 -11.261 1.00 94.50 123 ASP A N 1
ATOM 949 C CA . ASP A 1 123 ? 16.326 2.646 -10.496 1.00 94.50 123 ASP A CA 1
ATOM 950 C C . ASP A 1 123 ? 15.824 2.360 -9.071 1.00 94.50 123 ASP A C 1
ATOM 952 O O . ASP A 1 123 ? 15.248 1.297 -8.806 1.00 94.50 123 ASP A O 1
ATOM 956 N N . PRO A 1 124 ? 16.022 3.296 -8.127 1.00 95.38 124 PRO A N 1
ATOM 957 C CA . PRO A 1 124 ? 15.373 3.236 -6.823 1.00 95.38 124 PRO A CA 1
ATOM 958 C C . PRO A 1 124 ? 13.843 3.250 -6.936 1.00 95.38 124 PRO A C 1
ATOM 960 O O . PRO A 1 124 ? 13.278 3.744 -7.917 1.00 95.38 124 PRO A O 1
ATOM 963 N N . ARG A 1 125 ? 13.165 2.761 -5.890 1.00 96.69 125 ARG A N 1
ATOM 964 C CA . ARG A 1 125 ? 11.713 2.933 -5.748 1.00 96.69 125 ARG A CA 1
ATOM 965 C C . ARG A 1 125 ? 11.379 4.419 -5.672 1.00 96.69 125 ARG A C 1
ATOM 967 O O . ARG A 1 125 ? 11.990 5.155 -4.902 1.00 96.69 125 ARG A O 1
ATOM 974 N N . ASP A 1 126 ? 10.382 4.840 -6.439 1.00 95.94 126 ASP A N 1
ATOM 975 C CA . ASP A 1 126 ? 9.843 6.206 -6.433 1.00 95.94 126 ASP A CA 1
ATOM 976 C C . ASP A 1 126 ? 8.382 6.258 -5.944 1.00 95.94 126 ASP A C 1
ATOM 978 O O . ASP A 1 126 ? 7.723 7.303 -5.970 1.00 95.94 126 ASP A O 1
ATOM 982 N N . GLY A 1 127 ? 7.859 5.113 -5.506 1.00 97.44 127 GLY A N 1
ATOM 983 C CA . GLY A 1 127 ? 6.540 4.973 -4.919 1.00 97.44 127 GLY A CA 1
ATOM 984 C C . GLY A 1 127 ? 6.184 3.518 -4.645 1.00 97.44 127 GLY A C 1
ATOM 985 O O . GLY A 1 127 ? 6.848 2.586 -5.099 1.00 97.44 127 GLY A O 1
ATOM 986 N N . VAL A 1 128 ? 5.090 3.334 -3.914 1.00 98.44 128 VAL A N 1
ATOM 987 C CA . VAL A 1 128 ? 4.478 2.027 -3.676 1.00 98.44 128 VAL A CA 1
ATOM 988 C C . VAL A 1 128 ? 2.960 2.122 -3.786 1.00 98.44 128 VAL A C 1
ATOM 990 O O . VAL A 1 128 ? 2.354 3.168 -3.528 1.00 98.44 128 VAL A O 1
ATOM 993 N N . THR A 1 129 ? 2.343 1.003 -4.145 1.00 98.06 129 THR A N 1
ATOM 994 C CA . THR A 1 129 ? 0.926 0.751 -3.886 1.00 98.06 129 THR A CA 1
ATOM 995 C C . THR A 1 129 ? 0.786 -0.171 -2.692 1.00 98.06 129 THR A C 1
ATOM 997 O O . THR A 1 129 ? 1.639 -1.025 -2.461 1.00 98.06 129 THR A O 1
ATOM 1000 N N . MET A 1 130 ? -0.300 -0.007 -1.952 1.00 98.38 130 MET A N 1
ATOM 1001 C CA . MET A 1 130 ? -0.647 -0.807 -0.792 1.00 98.38 130 MET A CA 1
ATOM 1002 C C . MET A 1 130 ? -2.007 -1.473 -0.972 1.00 98.38 130 MET A C 1
ATOM 1004 O O . MET A 1 130 ? -2.898 -0.944 -1.646 1.00 98.38 130 MET A O 1
ATOM 1008 N N . LEU A 1 131 ? -2.147 -2.634 -0.342 1.00 98.56 131 LEU A N 1
ATOM 1009 C CA . LEU A 1 131 ? -3.427 -3.281 -0.100 1.00 98.56 131 LEU A CA 1
ATOM 1010 C C . LEU A 1 131 ? -3.897 -2.874 1.294 1.00 98.56 131 LEU A C 1
ATOM 1012 O O . LEU A 1 131 ? -3.192 -3.105 2.272 1.00 98.56 131 LEU A O 1
ATOM 1016 N N . LEU A 1 132 ? -5.083 -2.282 1.364 1.00 98.44 132 LEU A N 1
ATOM 1017 C CA . LEU A 1 132 ? -5.810 -1.977 2.588 1.00 98.44 132 LEU A CA 1
ATOM 1018 C C . LEU A 1 132 ? -6.876 -3.050 2.793 1.00 98.44 132 LEU A C 1
ATOM 1020 O O . LEU A 1 132 ? -7.567 -3.428 1.843 1.00 98.44 132 LEU A O 1
ATOM 1024 N N . SER A 1 133 ? -7.026 -3.511 4.029 1.00 98.00 133 SER A N 1
ATOM 1025 C CA . SER A 1 133 ? -7.932 -4.610 4.369 1.00 98.00 133 SER A CA 1
ATOM 1026 C C . SER A 1 133 ? -8.560 -4.451 5.750 1.00 98.00 133 SER A C 1
ATOM 1028 O O . SER A 1 133 ? -7.872 -4.075 6.693 1.00 98.00 133 SER A O 1
ATOM 1030 N N . ARG A 1 134 ? -9.856 -4.756 5.898 1.00 96.94 134 ARG A N 1
ATOM 1031 C CA . ARG A 1 134 ? -10.555 -4.683 7.203 1.00 96.94 134 ARG A CA 1
ATOM 1032 C C . ARG A 1 134 ? -9.933 -5.565 8.284 1.00 96.94 134 ARG A C 1
ATOM 1034 O O . ARG A 1 134 ? -10.009 -5.233 9.460 1.00 96.94 134 ARG A O 1
ATOM 1041 N N . GLU A 1 135 ? -9.334 -6.677 7.884 1.00 95.31 135 GLU A N 1
ATOM 1042 C CA . GLU A 1 135 ? -8.669 -7.638 8.758 1.00 95.31 135 GLU A CA 1
ATOM 1043 C C . GLU A 1 135 ? -7.256 -7.902 8.234 1.00 95.31 135 GLU A C 1
ATOM 1045 O O . GLU A 1 135 ? -7.052 -7.794 7.024 1.00 95.31 135 GLU A O 1
ATOM 1050 N N . PRO A 1 136 ? -6.297 -8.320 9.080 1.00 94.00 136 PRO A N 1
ATOM 1051 C CA . PRO A 1 136 ? -4.961 -8.692 8.625 1.00 94.00 136 PRO A CA 1
ATOM 1052 C C . PRO A 1 136 ? -4.997 -9.687 7.456 1.00 94.00 136 PRO A C 1
ATOM 1054 O O . PRO A 1 136 ? -5.695 -10.706 7.514 1.00 94.00 136 PRO A O 1
ATOM 1057 N N . VAL A 1 137 ? -4.251 -9.387 6.392 1.00 93.12 137 VAL A N 1
ATOM 1058 C CA . VAL A 1 137 ? -4.183 -10.191 5.164 1.00 93.12 137 VAL A CA 1
ATOM 1059 C C . VAL A 1 137 ? -2.893 -11.000 5.114 1.00 93.12 137 VAL A C 1
ATOM 1061 O O . VAL A 1 137 ? -1.812 -10.473 5.361 1.00 93.12 137 VAL A O 1
ATOM 1064 N N . GLU A 1 138 ? -3.014 -12.254 4.694 1.00 94.38 138 GLU A N 1
ATOM 1065 C CA . GLU A 1 138 ? -1.915 -13.054 4.159 1.00 94.38 138 GLU A CA 1
ATOM 1066 C C . GLU A 1 138 ? -2.076 -13.161 2.635 1.00 94.38 138 GLU A C 1
ATOM 1068 O O . GLU A 1 138 ? -3.156 -13.494 2.137 1.00 94.38 138 GLU A O 1
ATOM 1073 N N . LEU A 1 139 ? -1.013 -12.856 1.888 1.00 96.50 139 LEU A N 1
ATOM 1074 C CA . LEU A 1 139 ? -1.000 -13.026 0.437 1.00 96.50 139 LEU A CA 1
ATOM 1075 C C . LEU A 1 139 ? -0.651 -14.474 0.100 1.00 96.50 139 LEU A C 1
ATOM 1077 O O . LEU A 1 139 ? 0.427 -14.947 0.465 1.00 96.50 139 LEU A O 1
ATOM 1081 N N . ARG A 1 140 ? -1.522 -15.157 -0.643 1.00 96.81 140 ARG A N 1
ATOM 1082 C CA . ARG A 1 140 ? -1.211 -16.466 -1.213 1.00 96.81 140 ARG A CA 1
ATOM 1083 C C . ARG A 1 140 ? -0.835 -16.299 -2.675 1.00 96.81 140 ARG A C 1
ATOM 1085 O O . ARG A 1 140 ? -1.635 -15.829 -3.474 1.00 96.81 140 ARG A O 1
ATOM 1092 N N . VAL A 1 141 ? 0.399 -16.669 -3.000 1.00 95.75 141 VAL A N 1
ATOM 1093 C CA . VAL A 1 141 ? 0.885 -16.660 -4.381 1.00 95.75 141 VAL A CA 1
ATOM 1094 C C . VAL A 1 141 ? 0.417 -17.934 -5.071 1.00 95.75 141 VAL A C 1
ATOM 1096 O O . VAL A 1 141 ? 0.639 -19.024 -4.537 1.00 95.75 141 VAL A O 1
ATOM 1099 N N . ARG A 1 142 ? -0.225 -17.775 -6.228 1.00 87.75 142 ARG A N 1
ATOM 1100 C CA . ARG A 1 142 ? -0.607 -18.879 -7.109 1.00 87.75 142 ARG A CA 1
ATOM 1101 C C . ARG A 1 142 ? 0.546 -19.340 -7.999 1.00 87.75 142 ARG A C 1
ATOM 1103 O O . ARG A 1 142 ? 1.401 -18.495 -8.350 1.00 87.75 142 ARG A O 1
#

pLDDT: mean 95.08, std 4.71, range [74.69, 98.75]

InterPro domains:
  IPR014905 HIRAN domain [PF08797] (63-103)

Organism: NCBI:txid1404360

Sequence (142 aa):
MIVEVERQEQYWYPDDGGEVWVAGFQLVDADGRFLSRGELPDGLKVTHVAGAFHRPEALASDLAAPGCALTLRAEPENPHDPSALAVDLADGTPLGYVPREFTLDVVGWSALVLRERRRSPRDPRDGVTMLLSREPVELRVR

Secondary structure (DSSP, 8-state):
-EEEEEEEEEEE--TTS--EEEEEEEEB-TTSPBPPGGGPPTTEEEEE-BTGGG-HHHHHSGGGSTT-EEEEEE-TT-SS-TT-EEEEETTS-EEEE--HHHHTT-TT-EEEEEEEEESSTTSPEEEEEEEEESS--EEEE-

Radius of gyration: 14.77 Å; chains: 1; bounding box: 34×40×38 Å

Foldseek 3Di:
DEFEWAWDWDWDQDPVRAIKIKTAIFTADPVRHGDDQVRDDPFKGKDWFPPLLVVLVQQQDPLLAHQHWWDWDQDCVPPVDNLWIFIAGPVRHTRHTDPPVCSVVQVQWTKGFGMFMDSDPPGGTSTTMMMTGRDDYDYDYD